Protein AF-A0A2H6GXY7-F1 (afdb_monomer)

Secondary structure (DSSP, 8-state):
------S--EEEEEEEE-SSEEEEEEEE-S-S-TTS-PEEEEEEESS-SSS-SEEEEE-TTS-EEEEETTTTEE-TTTS----EEEEETTTTEEEEEEETTTTT--SEEEEEEEEESSSS-S-----EEEE---

Radius of gyration: 14.51 Å; Cα contacts (8 Å, |Δi|>4): 276; chains: 1; bounding box: 41×28×34 Å

pLDDT: mean 77.34, std 14.86, range [35.41, 94.06]

Sequence (134 aa):
MASNKVGTDIVSLSASCDSEYLAF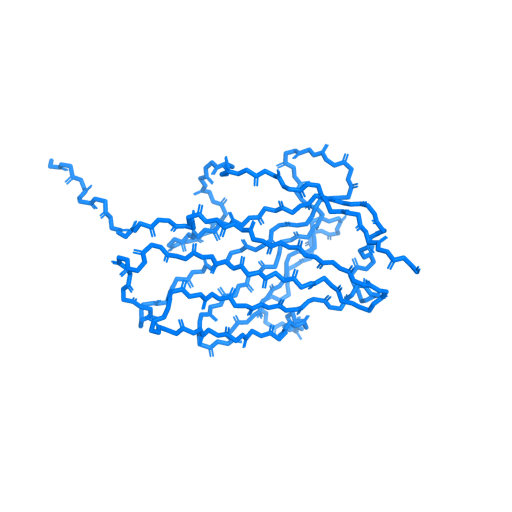ALDLDGSLDLQYFRNYFLGVDFEGGDQPEYQFGFRPNGDVWVFDQTINKNNWNDEPAEMDINPVFTEGIIEGRIPRKKYNVPDSFYVFGRVTEGGPTVDFTKWFNIGCIT

Structure (mmCIF, N/CA/C/O backbone):
data_AF-A0A2H6GXY7-F1
#
_entry.id   AF-A0A2H6GXY7-F1
#
loop_
_atom_site.group_PDB
_atom_site.id
_atom_site.type_symbol
_atom_site.label_atom_id
_atom_site.label_alt_id
_atom_site.label_comp_id
_atom_site.label_asym_id
_atom_site.label_entity_id
_atom_site.label_seq_id
_atom_site.pdbx_PDB_ins_code
_atom_site.Cartn_x
_atom_site.Cartn_y
_atom_site.Cartn_z
_atom_site.occupancy
_atom_site.B_iso_or_equiv
_atom_site.auth_seq_id
_atom_site.auth_comp_id
_atom_site.auth_asym_id
_atom_site.auth_atom_id
_atom_site.pdbx_PDB_model_num
ATOM 1 N N . MET A 1 1 ? -27.025 17.242 -15.821 1.00 37.62 1 MET A N 1
ATOM 2 C CA . MET A 1 1 ? -27.138 15.770 -15.862 1.00 37.62 1 MET A CA 1
ATOM 3 C C . MET A 1 1 ? -26.162 15.251 -14.834 1.00 37.62 1 MET A C 1
ATOM 5 O O . MET A 1 1 ? -25.015 15.675 -14.881 1.00 37.62 1 MET A O 1
ATOM 9 N N . ALA A 1 2 ? -26.628 14.469 -13.861 1.00 35.41 2 ALA A N 1
ATOM 10 C CA . ALA A 1 2 ? -25.734 13.828 -12.906 1.00 35.41 2 ALA A CA 1
ATOM 11 C C . ALA A 1 2 ? -24.736 12.987 -13.708 1.00 35.41 2 ALA A C 1
ATOM 13 O O . ALA A 1 2 ? -25.155 12.162 -14.519 1.00 35.41 2 ALA A O 1
ATOM 14 N N . SER A 1 3 ? -23.441 13.261 -13.554 1.00 39.97 3 SER A N 1
ATOM 15 C CA . SER A 1 3 ? -22.400 12.353 -14.017 1.00 39.97 3 SER A CA 1
ATOM 16 C C . SER A 1 3 ? -22.708 11.006 -13.380 1.00 39.97 3 SER A C 1
ATOM 18 O O . SER A 1 3 ? -22.698 10.895 -12.152 1.00 39.97 3 SER A O 1
ATOM 20 N N . ASN A 1 4 ? -23.089 10.026 -14.202 1.00 37.47 4 ASN A N 1
ATOM 21 C CA . ASN A 1 4 ? -23.250 8.646 -13.767 1.00 37.47 4 ASN A CA 1
ATOM 22 C C . ASN A 1 4 ? -22.040 8.311 -12.896 1.00 37.47 4 ASN A C 1
ATOM 24 O O . ASN A 1 4 ? -20.919 8.559 -13.335 1.00 37.47 4 ASN A O 1
ATOM 28 N N . LYS A 1 5 ? -22.258 7.841 -11.662 1.00 42.81 5 LYS A N 1
ATOM 29 C CA . LYS A 1 5 ? -21.177 7.316 -10.823 1.00 42.81 5 LYS A CA 1
ATOM 30 C C . LYS A 1 5 ? -20.432 6.279 -11.664 1.00 42.81 5 LYS A C 1
ATOM 32 O O . LYS A 1 5 ? -20.987 5.222 -11.959 1.00 42.81 5 LYS A O 1
ATOM 37 N N . VAL A 1 6 ? -19.246 6.641 -12.146 1.00 44.00 6 VAL A N 1
ATOM 38 C CA . VAL A 1 6 ? -18.404 5.762 -12.949 1.00 44.00 6 VAL A CA 1
ATOM 39 C C . VAL A 1 6 ? -17.648 4.894 -11.966 1.00 44.00 6 VAL A C 1
ATOM 41 O O . VAL A 1 6 ? -16.600 5.289 -11.470 1.00 44.00 6 VAL A O 1
ATOM 44 N N . GLY A 1 7 ? -18.201 3.713 -11.716 1.00 47.25 7 GLY A N 1
ATOM 45 C CA . GLY A 1 7 ? -17.494 2.655 -11.022 1.00 47.25 7 GLY A CA 1
ATOM 46 C C . GLY A 1 7 ? -17.484 2.827 -9.517 1.00 47.25 7 GLY A C 1
ATOM 47 O O . GLY A 1 7 ? -17.429 3.929 -8.982 1.00 47.25 7 GLY A O 1
ATOM 48 N N . THR A 1 8 ? -17.627 1.706 -8.849 1.00 58.53 8 THR A N 1
ATOM 49 C CA . THR A 1 8 ? -17.867 1.610 -7.422 1.00 58.53 8 THR A CA 1
ATOM 50 C C . THR A 1 8 ? -16.509 1.233 -6.775 1.00 58.53 8 THR A C 1
ATOM 52 O O . THR A 1 8 ? -15.606 0.710 -7.439 1.00 58.53 8 THR A O 1
ATOM 55 N N . ASP A 1 9 ? -16.297 1.731 -5.557 1.00 67.56 9 ASP A N 1
ATOM 56 C CA . ASP A 1 9 ? -14.998 1.976 -4.920 1.00 67.56 9 ASP A CA 1
ATOM 57 C C . ASP A 1 9 ? -14.314 0.711 -4.341 1.00 67.56 9 ASP A C 1
ATOM 59 O O . ASP A 1 9 ? -14.757 -0.424 -4.507 1.00 67.56 9 ASP A O 1
ATOM 63 N N . ILE A 1 10 ? -13.210 0.905 -3.605 1.00 76.31 10 ILE A N 1
ATOM 64 C CA . ILE A 1 10 ? -12.721 -0.103 -2.650 1.00 76.31 10 ILE A CA 1
ATOM 65 C C . ILE A 1 10 ? -13.823 -0.342 -1.614 1.00 76.31 10 ILE A C 1
ATOM 67 O O . ILE A 1 10 ? -14.170 0.557 -0.845 1.00 76.31 10 ILE A O 1
ATO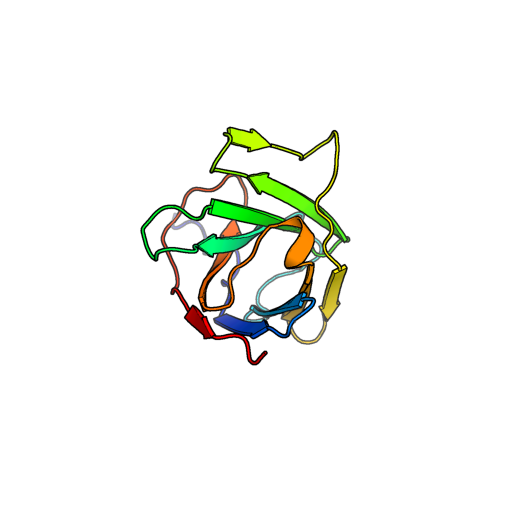M 71 N N . VAL A 1 11 ? -14.342 -1.565 -1.578 1.00 78.75 11 VAL A N 1
ATOM 72 C CA . VAL A 1 11 ? -15.342 -2.018 -0.603 1.00 78.75 11 VAL A CA 1
ATOM 73 C C . VAL A 1 11 ? -14.690 -2.205 0.752 1.00 78.75 11 VAL A C 1
ATOM 75 O O . VAL A 1 11 ? -15.225 -1.794 1.785 1.00 78.75 11 VAL A O 1
ATOM 78 N N . SER A 1 12 ? -13.521 -2.841 0.753 1.00 82.56 12 SER A N 1
ATOM 79 C CA . SER A 1 12 ? -12.760 -3.070 1.968 1.00 82.56 12 SER A CA 1
ATOM 80 C C . SER A 1 12 ? -11.266 -3.180 1.688 1.00 82.56 12 SER A C 1
ATOM 82 O O . SER A 1 12 ? -10.832 -3.552 0.599 1.00 82.56 12 SER A O 1
ATOM 84 N N . LEU A 1 13 ? -10.482 -2.840 2.707 1.00 86.06 13 LEU A N 1
ATOM 85 C CA . LEU A 1 13 ? -9.054 -3.100 2.769 1.00 86.06 13 LEU A CA 1
ATOM 86 C C . LEU A 1 13 ? -8.819 -4.062 3.930 1.00 86.06 13 LEU A C 1
ATOM 88 O O . LEU A 1 13 ? -9.222 -3.792 5.062 1.00 86.06 13 LEU A O 1
ATOM 92 N N . SER A 1 14 ? -8.144 -5.166 3.638 1.00 89.12 14 SER A N 1
ATOM 93 C CA . SER A 1 14 ? -7.529 -6.026 4.642 1.00 89.12 14 SER A CA 1
ATOM 94 C C . SER A 1 14 ? -6.023 -5.850 4.565 1.00 89.12 14 SER A C 1
ATOM 96 O O . SER A 1 14 ? -5.455 -5.840 3.476 1.00 89.12 14 SER A O 1
ATOM 98 N N . ALA A 1 15 ? -5.366 -5.716 5.710 1.00 90.69 15 ALA A N 1
ATOM 99 C CA . ALA A 1 15 ? -3.918 -5.627 5.769 1.00 90.69 15 ALA A CA 1
ATOM 100 C C . ALA A 1 15 ? -3.380 -6.403 6.966 1.00 90.69 15 ALA A C 1
ATOM 102 O O . ALA A 1 15 ? -4.038 -6.541 7.998 1.00 90.69 15 ALA A O 1
ATOM 103 N N . SER A 1 16 ? -2.177 -6.928 6.795 1.00 91.69 16 SER A N 1
ATOM 104 C CA . SER A 1 16 ? -1.440 -7.674 7.808 1.00 91.69 16 SER A CA 1
ATOM 105 C C . SER A 1 16 ? 0.050 -7.494 7.564 1.00 91.69 16 SER A C 1
ATOM 107 O O . SER A 1 16 ? 0.462 -7.147 6.458 1.00 91.69 16 SER A O 1
ATOM 109 N N . CYS A 1 17 ? 0.871 -7.733 8.573 1.00 91.31 17 CYS A N 1
ATOM 110 C CA . CYS A 1 17 ? 2.312 -7.687 8.396 1.00 91.31 17 CYS A CA 1
ATOM 111 C C . CYS A 1 17 ? 3.024 -8.725 9.252 1.00 91.31 17 CYS A C 1
ATOM 113 O O . CYS A 1 17 ? 2.563 -9.096 10.334 1.00 91.31 17 CYS A O 1
ATOM 115 N N . ASP A 1 18 ? 4.176 -9.143 8.745 1.00 90.25 18 ASP A N 1
ATOM 116 C CA . ASP A 1 18 ? 5.198 -9.899 9.459 1.00 90.25 18 ASP A CA 1
ATOM 117 C C . ASP A 1 18 ? 6.500 -9.080 9.495 1.00 90.25 18 ASP A C 1
ATOM 119 O O . ASP A 1 18 ? 6.498 -7.890 9.183 1.00 90.25 18 ASP A O 1
ATOM 123 N N . SER A 1 19 ? 7.622 -9.685 9.889 1.00 88.75 19 SER A N 1
ATOM 124 C CA . SER A 1 19 ? 8.925 -9.002 9.965 1.00 88.75 19 SER A CA 1
ATOM 125 C C . SER A 1 19 ? 9.511 -8.540 8.616 1.00 88.75 19 SER A C 1
ATOM 127 O O . SER A 1 19 ? 10.421 -7.706 8.592 1.00 88.75 19 SER A O 1
ATOM 129 N N . GLU A 1 20 ? 9.022 -9.070 7.495 1.00 91.94 20 GLU A N 1
ATOM 130 C CA . GLU A 1 20 ? 9.559 -8.829 6.154 1.00 91.94 20 GLU A CA 1
ATOM 131 C C . GLU A 1 20 ? 8.627 -7.957 5.310 1.00 91.94 20 GLU A C 1
ATOM 133 O O . GLU A 1 20 ? 9.094 -7.014 4.663 1.00 91.94 20 GLU A O 1
ATOM 138 N N . TYR A 1 21 ? 7.320 -8.218 5.353 1.00 93.44 21 TYR A N 1
ATOM 139 C CA . TYR A 1 21 ? 6.342 -7.634 4.445 1.00 93.44 21 TYR A CA 1
ATOM 140 C C . TYR A 1 21 ? 5.120 -7.058 5.164 1.00 93.44 21 TYR A C 1
ATOM 142 O O . TYR A 1 21 ? 4.608 -7.606 6.139 1.00 93.44 21 TYR A O 1
ATOM 150 N N . LEU A 1 22 ? 4.618 -5.949 4.618 1.00 93.88 22 LEU A N 1
ATOM 151 C CA . LEU A 1 22 ? 3.225 -5.529 4.750 1.00 93.88 22 LEU A CA 1
ATOM 152 C C . LEU A 1 22 ? 2.459 -6.137 3.573 1.00 93.88 22 LEU A C 1
ATOM 154 O O . LEU A 1 22 ? 2.730 -5.795 2.422 1.00 93.88 22 LEU A O 1
ATOM 158 N N . ALA A 1 23 ? 1.517 -7.029 3.859 1.00 94.06 23 ALA A N 1
ATOM 159 C CA . ALA A 1 23 ? 0.595 -7.594 2.884 1.00 94.06 23 ALA A CA 1
ATOM 160 C C . ALA A 1 23 ? -0.762 -6.888 2.961 1.00 94.06 23 ALA A C 1
ATOM 162 O O . ALA A 1 23 ? -1.259 -6.589 4.051 1.00 94.06 23 ALA A O 1
ATOM 163 N N . PHE A 1 24 ? -1.383 -6.660 1.810 1.00 91.75 24 PHE A N 1
ATOM 164 C CA . PHE A 1 24 ? -2.713 -6.072 1.719 1.00 91.75 24 PHE A CA 1
ATOM 165 C C . PHE A 1 24 ? -3.567 -6.770 0.662 1.00 91.75 24 PHE A C 1
ATOM 167 O O . PHE A 1 24 ? -3.052 -7.328 -0.306 1.00 91.75 24 PHE A O 1
ATOM 174 N N . ALA A 1 25 ? -4.879 -6.695 0.849 1.00 90.25 25 ALA A N 1
ATOM 175 C CA . ALA A 1 25 ? -5.885 -7.076 -0.126 1.00 90.25 25 ALA A CA 1
ATOM 176 C C . ALA A 1 25 ? -6.945 -5.974 -0.196 1.00 90.25 25 ALA A C 1
ATOM 178 O O . ALA A 1 25 ? -7.513 -5.575 0.826 1.00 90.25 25 ALA A O 1
ATOM 179 N N . LEU A 1 26 ? -7.185 -5.475 -1.405 1.00 86.50 26 LEU A N 1
ATOM 180 C CA . LEU A 1 26 ? -8.277 -4.565 -1.721 1.00 86.50 26 LEU A CA 1
ATOM 181 C C . LEU A 1 26 ? -9.405 -5.362 -2.360 1.00 86.50 26 LEU A C 1
ATOM 183 O O . LEU A 1 26 ? -9.200 -5.972 -3.408 1.00 86.50 26 LEU A O 1
ATOM 187 N N . ASP A 1 27 ? -10.575 -5.321 -1.736 1.00 84.88 27 ASP A N 1
ATOM 188 C CA . ASP A 1 27 ? -11.810 -5.867 -2.287 1.00 84.88 27 ASP A CA 1
ATOM 189 C C . ASP A 1 27 ? -12.544 -4.762 -3.051 1.00 84.88 27 ASP A C 1
ATOM 191 O O . ASP A 1 27 ? -12.782 -3.672 -2.514 1.00 84.88 27 ASP A O 1
ATOM 195 N N . LEU A 1 28 ? -12.860 -5.028 -4.312 1.00 79.75 28 LEU A N 1
ATOM 196 C CA . LEU A 1 28 ? -13.589 -4.147 -5.211 1.00 79.75 28 LEU A CA 1
ATOM 197 C C . LEU A 1 28 ? -14.981 -4.738 -5.420 1.00 79.75 28 LEU A C 1
ATOM 199 O O . LEU A 1 28 ? -15.142 -5.931 -5.642 1.00 79.75 28 LEU A O 1
ATOM 203 N N . ASP A 1 29 ? -16.006 -3.903 -5.476 1.00 73.94 29 ASP A N 1
ATOM 204 C CA . ASP A 1 29 ? -17.405 -4.343 -5.654 1.00 73.94 29 ASP A CA 1
ATOM 205 C C . ASP A 1 29 ? -17.749 -4.951 -7.028 1.00 73.94 29 ASP A C 1
ATOM 207 O O . ASP A 1 29 ? -18.924 -5.170 -7.338 1.00 73.94 29 ASP A O 1
ATOM 211 N N . GLY A 1 30 ? -16.754 -5.195 -7.883 1.00 65.50 30 GLY A N 1
ATOM 212 C CA . GLY A 1 30 ? -16.933 -5.837 -9.183 1.00 65.50 30 GLY A CA 1
ATOM 213 C C . GLY A 1 30 ? -17.684 -4.997 -10.220 1.00 65.50 30 GLY A C 1
ATOM 214 O O . GLY A 1 30 ? -17.957 -5.483 -11.316 1.00 65.50 30 GLY A O 1
ATOM 215 N N . SER A 1 31 ? -18.008 -3.735 -9.927 1.00 64.69 31 SER A N 1
ATOM 216 C CA . SER A 1 31 ? -18.675 -2.841 -10.886 1.00 64.69 31 SER A CA 1
ATOM 217 C C . SER A 1 31 ? -17.734 -2.269 -11.959 1.00 64.69 31 SER A C 1
ATOM 219 O O . SER A 1 31 ? -18.178 -1.543 -12.853 1.00 64.69 31 SER A O 1
ATOM 221 N N . LEU A 1 32 ? -16.436 -2.568 -11.862 1.00 61.22 32 LEU A N 1
ATOM 222 C CA . LEU A 1 32 ? -15.382 -2.012 -12.698 1.00 61.22 32 LEU A CA 1
ATOM 223 C C . LEU A 1 32 ? -14.882 -3.012 -13.743 1.00 61.22 32 LEU A C 1
ATOM 225 O O . LEU A 1 32 ? -14.510 -4.138 -13.426 1.00 61.22 32 LEU A O 1
ATOM 229 N N . ASP A 1 33 ? -14.770 -2.537 -14.984 1.00 61.19 33 ASP A N 1
ATOM 230 C CA . ASP A 1 33 ? -13.923 -3.167 -15.993 1.00 61.19 33 ASP A CA 1
ATOM 231 C C . ASP A 1 33 ? -12.461 -2.783 -15.715 1.00 61.19 33 ASP A C 1
ATOM 233 O O . ASP A 1 33 ? -12.032 -1.644 -15.930 1.00 61.19 33 ASP A O 1
ATOM 237 N N . LEU A 1 34 ? -11.699 -3.742 -15.191 1.00 59.47 34 LEU A N 1
ATOM 238 C CA . LEU A 1 34 ? -10.299 -3.582 -14.792 1.00 59.47 34 LEU A CA 1
ATOM 239 C C . LEU A 1 34 ? -9.341 -3.367 -15.984 1.00 59.47 34 LEU A C 1
ATOM 241 O O . LEU A 1 34 ? -8.138 -3.205 -15.780 1.00 59.47 34 LEU A O 1
ATOM 245 N N . GLN A 1 35 ? -9.855 -3.333 -17.220 1.00 55.00 35 GLN A N 1
ATOM 246 C CA . GLN A 1 35 ? -9.096 -2.988 -18.428 1.00 55.00 35 GLN A CA 1
ATOM 247 C C . GLN A 1 35 ? -8.820 -1.478 -18.577 1.00 55.00 35 GLN A C 1
ATOM 249 O O . GLN A 1 35 ? -7.994 -1.087 -19.403 1.00 55.00 35 GLN A O 1
ATOM 254 N N . TYR A 1 36 ? -9.474 -0.611 -17.794 1.00 61.75 36 TYR A N 1
ATOM 255 C CA . TYR A 1 36 ? -9.185 0.828 -17.784 1.00 61.75 36 TYR A CA 1
ATOM 256 C C . TYR A 1 36 ? -8.002 1.171 -16.860 1.00 61.75 36 TYR A C 1
ATOM 258 O O . TYR A 1 36 ? -7.920 0.686 -15.733 1.00 61.75 36 TYR A O 1
ATOM 266 N N . PHE A 1 37 ? -7.106 2.064 -17.309 1.00 62.97 37 PHE A N 1
ATOM 267 C CA . PHE A 1 37 ? -5.922 2.532 -16.563 1.00 62.97 37 PHE A CA 1
ATOM 268 C C . PHE A 1 37 ? -6.288 3.400 -15.340 1.00 62.97 37 PHE A C 1
ATOM 270 O O . PHE A 1 37 ? -6.111 4.619 -15.354 1.00 62.97 37 PHE A O 1
ATOM 277 N N . ARG A 1 38 ? -6.802 2.781 -14.274 1.00 74.38 38 ARG A N 1
ATOM 278 C CA . ARG A 1 38 ? -7.035 3.429 -12.973 1.00 74.38 38 ARG A CA 1
ATOM 279 C C . ARG A 1 38 ? -5.810 3.317 -12.084 1.00 74.38 38 ARG A C 1
ATOM 281 O O . ARG A 1 38 ? -5.115 2.306 -12.118 1.00 74.38 38 ARG A O 1
ATOM 288 N N . ASN A 1 39 ? -5.588 4.343 -11.268 1.00 81.25 39 ASN A N 1
ATOM 289 C CA . ASN A 1 39 ? -4.514 4.360 -10.286 1.00 81.25 39 ASN A CA 1
ATOM 290 C C . ASN A 1 39 ? -5.098 4.011 -8.912 1.00 81.25 39 ASN A C 1
ATOM 292 O O . ASN A 1 39 ? -5.961 4.718 -8.386 1.00 81.25 39 ASN A O 1
ATOM 296 N N . TYR A 1 40 ? -4.616 2.923 -8.333 1.00 83.25 40 TYR A N 1
ATOM 297 C CA . TYR A 1 40 ? -4.891 2.532 -6.957 1.00 83.25 40 TYR A CA 1
ATOM 298 C C . TYR A 1 40 ? -3.778 3.084 -6.086 1.00 83.25 40 TYR A C 1
ATOM 300 O O . TYR A 1 40 ? -2.639 3.157 -6.540 1.00 83.25 40 TYR A O 1
ATOM 308 N N . PHE A 1 41 ? -4.085 3.485 -4.857 1.00 85.19 41 PHE A N 1
ATOM 309 C CA . PHE A 1 41 ? -3.065 3.888 -3.901 1.00 85.19 41 PHE A CA 1
ATOM 310 C C . PHE A 1 41 ? -3.297 3.248 -2.542 1.00 85.19 41 PHE A C 1
ATOM 312 O O . PHE A 1 41 ? -4.411 3.269 -2.024 1.00 85.19 41 PHE A O 1
ATOM 319 N N . LEU A 1 42 ? -2.214 2.753 -1.954 1.00 87.38 42 LEU A N 1
ATOM 320 C CA . LEU A 1 42 ? -2.121 2.374 -0.557 1.00 87.38 42 LEU A CA 1
ATOM 321 C C . LEU A 1 42 ? -1.293 3.436 0.170 1.00 87.38 42 LEU A C 1
ATOM 323 O O . LEU A 1 42 ? -0.119 3.639 -0.147 1.00 87.38 42 LEU A O 1
ATOM 327 N N . GLY A 1 43 ? -1.907 4.132 1.120 1.00 87.69 43 GLY A N 1
ATOM 328 C CA . GLY A 1 43 ? -1.189 5.022 2.022 1.00 87.69 43 GLY A CA 1
ATOM 329 C C . GLY A 1 43 ? -0.784 4.295 3.294 1.00 87.69 43 GLY A C 1
ATOM 330 O O . GLY A 1 43 ? -1.571 3.517 3.835 1.00 87.69 43 GLY A O 1
ATOM 331 N N . VAL A 1 44 ? 0.433 4.559 3.754 1.00 85.94 44 VAL A N 1
ATOM 332 C CA . VAL A 1 44 ? 0.988 4.045 5.007 1.00 85.94 44 VAL A CA 1
ATOM 333 C C . VAL A 1 44 ? 1.380 5.240 5.864 1.00 85.94 44 VAL A C 1
ATOM 335 O O . VAL A 1 44 ? 2.133 6.094 5.396 1.00 85.94 44 VAL A O 1
ATOM 338 N N . ASP A 1 45 ? 0.836 5.285 7.078 1.00 88.38 45 ASP A N 1
ATOM 339 C CA . ASP A 1 45 ? 1.047 6.349 8.059 1.00 88.38 45 ASP A CA 1
ATOM 340 C C . ASP A 1 45 ? 1.577 5.777 9.376 1.00 88.38 45 ASP A C 1
ATOM 342 O O . ASP A 1 45 ? 0.988 4.850 9.932 1.00 88.38 45 ASP A O 1
ATOM 346 N N . PHE A 1 46 ? 2.696 6.281 9.875 1.00 88.06 46 PHE A N 1
ATOM 347 C CA . PHE A 1 46 ? 3.370 5.737 11.051 1.00 88.06 46 PHE A CA 1
ATOM 348 C C . PHE A 1 46 ? 2.823 6.284 12.369 1.00 88.06 46 PHE A C 1
ATOM 350 O O . PHE A 1 46 ? 2.832 5.567 13.372 1.00 88.06 46 PHE A O 1
ATOM 357 N N . GLU A 1 47 ? 2.332 7.520 12.382 1.00 81.56 47 GLU A N 1
ATOM 358 C CA . GLU A 1 47 ? 1.925 8.217 13.609 1.00 81.56 47 GLU A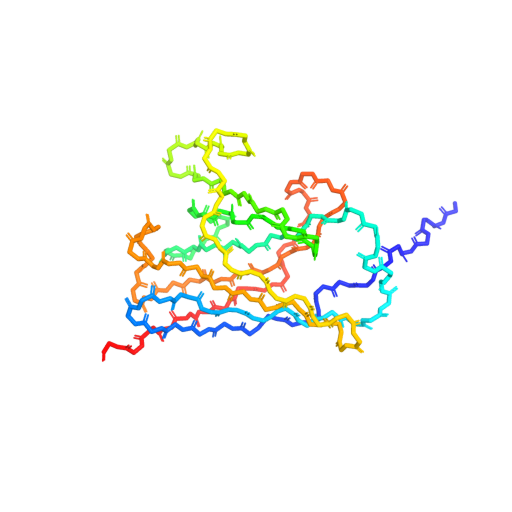 CA 1
ATOM 359 C C . GLU A 1 47 ? 0.399 8.348 13.738 1.00 81.56 47 GLU A C 1
ATOM 361 O O . GLU A 1 47 ? -0.121 8.487 14.849 1.00 81.56 47 GLU A O 1
ATOM 366 N N . GLY A 1 48 ? -0.326 8.202 12.627 1.00 69.25 48 GLY A N 1
ATOM 367 C CA . GLY A 1 48 ? -1.765 8.400 12.528 1.00 69.25 48 GLY A CA 1
ATOM 368 C C . GLY A 1 48 ? -2.107 9.882 12.378 1.00 69.25 48 GLY A C 1
ATOM 369 O O . GLY A 1 48 ? -2.067 10.649 13.340 1.00 69.25 48 GLY A O 1
ATOM 370 N N . GLY A 1 49 ? -2.505 10.282 11.174 1.00 67.62 49 GLY A N 1
ATOM 371 C CA . GLY A 1 49 ? -2.866 11.650 10.828 1.00 67.62 49 GLY A CA 1
ATOM 372 C C . GLY A 1 49 ? -3.512 11.758 9.445 1.00 67.62 49 GLY A C 1
ATOM 373 O O . GLY A 1 49 ? -4.025 10.792 8.881 1.00 67.62 49 GLY A O 1
ATOM 374 N N . ASP A 1 50 ? -3.524 12.977 8.900 1.00 68.50 50 ASP A N 1
ATOM 375 C CA . ASP A 1 50 ? -4.143 13.267 7.598 1.00 68.50 50 ASP A CA 1
ATOM 376 C C . ASP A 1 50 ? -3.169 13.082 6.416 1.00 68.50 50 ASP A C 1
ATOM 378 O O . ASP A 1 50 ? -3.570 13.184 5.253 1.00 68.50 50 ASP A O 1
ATOM 382 N N . GLN A 1 51 ? -1.878 12.844 6.686 1.00 74.06 51 GLN A N 1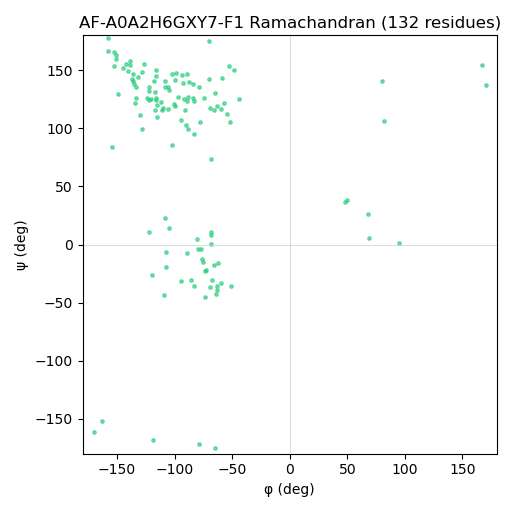
ATOM 383 C CA . GLN A 1 51 ? -0.829 12.755 5.669 1.00 74.06 51 GLN A CA 1
ATOM 384 C C . GLN A 1 51 ? 0.020 11.490 5.857 1.00 74.06 51 GLN A C 1
ATOM 386 O O . GLN A 1 51 ? 0.790 11.434 6.806 1.00 74.06 51 GLN A O 1
ATOM 391 N N . PRO A 1 52 ? -0.065 10.505 4.945 1.00 82.44 52 PRO A N 1
ATOM 392 C CA . PRO A 1 52 ? 0.780 9.312 5.013 1.00 82.44 52 PRO A CA 1
ATOM 393 C C . PRO A 1 52 ? 2.247 9.634 4.698 1.00 82.44 52 PRO A C 1
ATOM 395 O O . PRO A 1 52 ? 2.507 10.380 3.752 1.00 82.44 52 PRO A O 1
ATOM 398 N N . GLU A 1 53 ? 3.202 9.001 5.384 1.00 88.31 53 GLU A N 1
ATOM 399 C CA . GLU A 1 53 ? 4.628 9.054 5.027 1.00 88.31 53 GLU A CA 1
ATOM 400 C C . GLU A 1 53 ? 4.887 8.435 3.652 1.00 88.31 53 GLU A C 1
ATOM 402 O O . GLU A 1 53 ? 5.661 8.975 2.858 1.00 88.31 53 GLU A O 1
ATOM 407 N N . TYR A 1 54 ? 4.199 7.333 3.339 1.00 88.06 54 TYR A N 1
ATOM 408 C CA . TYR A 1 54 ? 4.306 6.668 2.045 1.00 88.06 54 TYR A CA 1
ATOM 409 C C . TYR A 1 54 ? 2.956 6.575 1.346 1.00 88.06 54 TYR A C 1
ATOM 411 O O . TYR A 1 54 ? 1.971 6.103 1.908 1.00 88.06 54 TYR A O 1
ATOM 419 N N . GLN A 1 55 ? 2.926 6.947 0.067 1.00 89.06 55 GLN A N 1
ATOM 420 C CA . GLN A 1 55 ? 1.838 6.577 -0.838 1.00 89.06 55 GLN A CA 1
ATOM 421 C C . GLN A 1 55 ? 2.395 5.669 -1.919 1.00 89.06 55 GLN A C 1
ATOM 423 O O . GLN A 1 55 ? 3.126 6.114 -2.803 1.00 89.06 55 GLN A O 1
ATOM 428 N N . PHE A 1 56 ? 2.021 4.402 -1.875 1.00 89.44 56 PHE A N 1
ATOM 429 C CA . PHE A 1 56 ? 2.289 3.475 -2.957 1.00 89.44 56 PHE A CA 1
ATOM 430 C C . PHE A 1 56 ? 1.139 3.554 -3.931 1.00 89.44 56 PHE A C 1
ATOM 432 O O . PHE A 1 56 ? -0.005 3.428 -3.507 1.00 89.44 56 PHE A O 1
ATOM 439 N N . GLY A 1 57 ? 1.412 3.774 -5.208 1.00 88.00 57 GLY A N 1
ATOM 440 C CA . GLY A 1 57 ? 0.387 3.636 -6.222 1.00 88.00 57 GLY A CA 1
ATOM 441 C C . GLY A 1 57 ? 0.706 2.524 -7.195 1.00 88.00 57 GLY A C 1
ATOM 442 O O . GLY A 1 57 ? 1.864 2.179 -7.416 1.00 88.00 57 GLY A O 1
ATOM 443 N N . PHE A 1 58 ? -0.349 1.931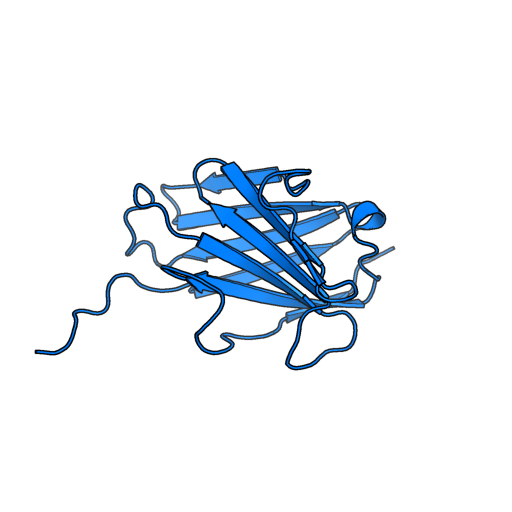 -7.726 1.00 87.69 58 PHE A N 1
ATOM 444 C CA . PHE A 1 58 ? -0.247 0.799 -8.618 1.00 87.69 58 PHE A CA 1
ATOM 445 C C . PHE A 1 58 ? -1.435 0.723 -9.565 1.00 87.69 58 PHE A C 1
ATOM 447 O O . PHE A 1 58 ? -2.473 1.367 -9.375 1.00 87.69 58 PHE A O 1
ATOM 454 N N . ARG A 1 59 ? -1.280 -0.092 -10.601 1.00 83.38 59 ARG A N 1
ATOM 455 C CA . ARG A 1 59 ? -2.332 -0.441 -11.552 1.00 83.38 59 ARG A CA 1
ATOM 456 C C . ARG A 1 59 ? -2.458 -1.961 -11.668 1.00 83.38 59 ARG A C 1
ATOM 458 O O . ARG A 1 59 ? -1.467 -2.666 -11.485 1.00 83.38 59 ARG A O 1
ATOM 465 N N . PRO A 1 60 ? -3.631 -2.487 -12.067 1.00 77.31 60 PRO A N 1
ATOM 466 C CA . PRO A 1 60 ? -3.824 -3.926 -12.268 1.00 77.31 60 PRO A CA 1
ATOM 467 C C . PRO A 1 60 ? -2.937 -4.540 -13.363 1.00 77.31 60 PRO A C 1
ATOM 469 O O . PRO A 1 60 ? -2.805 -5.755 -13.433 1.00 77.31 60 PRO A O 1
ATOM 472 N N . ASN A 1 61 ? -2.326 -3.729 -14.232 1.00 78.94 61 ASN A N 1
ATOM 473 C CA . ASN A 1 61 ? -1.365 -4.200 -15.236 1.00 78.94 61 ASN A CA 1
ATOM 474 C C . ASN A 1 61 ? 0.049 -4.445 -14.666 1.00 78.94 61 ASN A C 1
ATOM 476 O O . ASN A 1 61 ? 0.916 -4.890 -15.415 1.00 78.94 61 ASN A O 1
ATOM 480 N N . GLY A 1 62 ? 0.284 -4.142 -13.385 1.00 80.88 62 GLY A N 1
ATOM 481 C CA . GLY A 1 62 ? 1.579 -4.293 -12.722 1.00 80.88 62 GLY A CA 1
ATOM 482 C C . GLY A 1 62 ? 2.444 -3.030 -12.684 1.00 80.88 62 GLY A C 1
ATOM 483 O O . GLY A 1 62 ? 3.540 -3.087 -12.135 1.00 80.88 62 GLY A O 1
ATOM 484 N N . ASP A 1 63 ? 1.985 -1.889 -13.216 1.00 85.62 63 ASP A N 1
ATOM 485 C CA . ASP A 1 63 ? 2.687 -0.616 -13.003 1.00 85.62 63 ASP A CA 1
ATOM 486 C C . ASP A 1 63 ? 2.641 -0.261 -11.512 1.00 85.62 63 ASP A C 1
ATOM 488 O O . ASP A 1 63 ? 1.561 -0.254 -10.921 1.00 85.62 63 ASP A O 1
ATOM 492 N N . VAL A 1 64 ? 3.791 0.072 -10.920 1.00 88.56 64 VAL A N 1
ATOM 493 C CA . VAL A 1 64 ? 3.922 0.415 -9.496 1.00 88.56 64 VAL A CA 1
ATOM 494 C C . VAL A 1 64 ? 4.841 1.622 -9.299 1.00 88.56 64 VAL A C 1
ATOM 496 O O . VAL A 1 64 ? 5.858 1.778 -9.974 1.00 88.56 64 VAL A O 1
ATOM 499 N N . TRP A 1 65 ? 4.504 2.489 -8.349 1.00 89.25 65 TRP A N 1
ATOM 500 C CA . TRP A 1 65 ? 5.280 3.678 -7.994 1.00 89.25 65 TRP A CA 1
ATOM 501 C C . TRP A 1 65 ? 5.079 4.035 -6.521 1.00 89.25 65 TRP A C 1
ATOM 503 O O . TRP A 1 65 ? 4.154 3.573 -5.856 1.00 89.25 65 TRP A O 1
ATOM 513 N N . VAL A 1 66 ? 5.970 4.866 -5.990 1.00 89.06 66 VAL A N 1
ATOM 514 C CA . VAL A 1 66 ? 5.927 5.311 -4.596 1.00 89.06 66 VAL A CA 1
ATOM 515 C C . VAL A 1 66 ? 6.190 6.808 -4.518 1.00 89.06 66 VAL A C 1
ATOM 517 O O . VAL A 1 66 ? 7.038 7.347 -5.236 1.00 89.06 66 VAL A O 1
ATOM 520 N N . PHE A 1 67 ? 5.453 7.464 -3.630 1.00 87.06 67 PHE A N 1
ATOM 521 C CA . PHE A 1 67 ? 5.726 8.812 -3.163 1.00 87.06 67 PHE A CA 1
ATOM 522 C C . PHE A 1 67 ? 6.156 8.725 -1.708 1.00 87.06 67 PHE A C 1
ATOM 524 O O . PHE A 1 67 ? 5.360 8.329 -0.854 1.00 87.06 67 PHE A O 1
ATOM 531 N N . ASP A 1 68 ? 7.402 9.103 -1.451 1.00 86.69 68 ASP A N 1
ATOM 532 C CA . ASP A 1 68 ? 7.908 9.304 -0.100 1.00 86.69 68 ASP A CA 1
ATOM 533 C C . ASP A 1 68 ? 7.650 10.767 0.279 1.00 86.69 68 ASP A C 1
ATOM 535 O O . ASP A 1 68 ? 8.325 11.686 -0.206 1.00 86.69 68 ASP A O 1
ATOM 539 N N . GLN A 1 69 ? 6.618 10.981 1.095 1.00 83.00 69 GLN A N 1
ATOM 540 C CA . GLN A 1 69 ? 6.198 12.309 1.539 1.00 83.00 69 GLN A CA 1
ATOM 541 C C . GLN A 1 69 ? 7.178 12.894 2.563 1.00 83.00 69 GLN A C 1
ATOM 543 O O . GLN A 1 69 ? 7.267 14.114 2.686 1.00 83.00 69 GLN A O 1
ATOM 548 N N . THR A 1 70 ? 7.976 12.061 3.244 1.00 80.94 70 THR A N 1
ATOM 549 C CA . THR A 1 70 ? 8.939 12.523 4.261 1.00 80.94 70 THR A CA 1
ATOM 550 C C . THR A 1 70 ? 10.079 13.338 3.652 1.00 80.94 70 THR A C 1
ATOM 552 O O . THR A 1 70 ? 10.600 14.262 4.276 1.00 80.94 70 THR A O 1
ATOM 555 N N . ILE A 1 71 ? 10.437 13.032 2.401 1.00 82.06 71 ILE A N 1
ATOM 556 C CA . ILE A 1 71 ? 11.513 13.698 1.655 1.00 82.06 71 ILE A CA 1
ATOM 557 C C . ILE A 1 71 ? 11.037 14.321 0.335 1.00 82.06 71 ILE A C 1
ATOM 559 O O . ILE A 1 71 ? 11.864 14.732 -0.479 1.00 82.06 71 ILE A O 1
ATOM 563 N N . ASN A 1 72 ? 9.720 14.402 0.108 1.00 77.06 72 ASN A N 1
ATOM 564 C CA . ASN A 1 72 ? 9.111 14.884 -1.140 1.00 77.06 72 ASN A CA 1
ATOM 565 C C . ASN A 1 72 ? 9.692 14.218 -2.407 1.00 77.06 72 ASN A C 1
ATOM 567 O O . ASN A 1 72 ? 9.884 14.874 -3.436 1.00 77.06 72 ASN A O 1
ATOM 571 N N . LYS A 1 73 ? 9.989 12.913 -2.345 1.00 77.81 73 LYS A N 1
ATOM 572 C CA . LYS A 1 73 ? 10.556 12.154 -3.471 1.00 77.81 73 LYS A CA 1
ATOM 573 C C . LYS A 1 73 ? 9.441 11.418 -4.215 1.00 77.81 73 LYS A C 1
ATOM 575 O O . LYS A 1 73 ? 8.674 10.661 -3.622 1.00 77.81 73 LYS A O 1
ATOM 580 N N . ASN A 1 74 ? 9.372 11.627 -5.529 1.00 76.88 74 ASN A N 1
ATOM 581 C CA . ASN A 1 74 ? 8.496 10.888 -6.435 1.00 76.88 74 ASN A CA 1
ATOM 582 C C . ASN A 1 74 ? 9.348 10.014 -7.353 1.00 76.88 74 ASN A C 1
ATOM 584 O O . ASN A 1 74 ? 10.187 10.523 -8.092 1.00 76.88 74 ASN A O 1
ATOM 588 N N . ASN A 1 75 ? 9.081 8.716 -7.324 1.00 69.75 75 ASN A N 1
ATOM 589 C CA . ASN A 1 75 ? 9.872 7.707 -8.006 1.00 69.75 75 ASN A CA 1
ATOM 590 C C . ASN A 1 75 ? 9.167 7.092 -9.228 1.00 69.75 75 ASN A C 1
ATOM 592 O O . ASN A 1 75 ? 9.517 5.996 -9.652 1.00 69.75 75 ASN A O 1
ATOM 596 N N . TRP A 1 76 ? 8.192 7.795 -9.817 1.00 66.31 76 TRP A N 1
ATOM 597 C CA . TRP A 1 76 ? 7.394 7.292 -10.943 1.00 66.31 76 TRP A CA 1
ATOM 598 C C . TRP A 1 76 ? 8.225 6.731 -12.118 1.00 66.31 76 TRP A C 1
ATOM 600 O O . TRP A 1 76 ? 7.799 5.763 -12.735 1.00 66.31 76 TRP A O 1
ATOM 61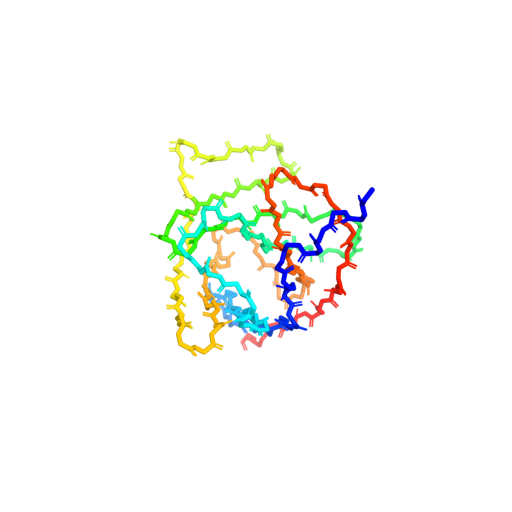0 N N . ASN A 1 77 ? 9.394 7.314 -12.429 1.00 59.62 77 ASN A N 1
ATOM 611 C CA . ASN A 1 77 ? 10.201 6.931 -13.602 1.00 59.62 77 ASN A CA 1
ATOM 612 C C . ASN A 1 77 ? 11.622 6.424 -13.300 1.00 59.62 77 ASN A C 1
ATOM 614 O O . ASN A 1 77 ? 12.162 5.680 -14.113 1.00 59.62 77 ASN A O 1
ATOM 618 N N . ASP A 1 78 ? 12.238 6.824 -12.184 1.00 63.81 78 ASP A N 1
ATOM 619 C CA . ASP A 1 78 ? 13.677 6.590 -11.969 1.00 63.81 78 ASP A CA 1
ATOM 620 C C . ASP A 1 78 ? 13.966 5.307 -11.173 1.00 63.81 78 ASP A C 1
ATOM 622 O O . ASP A 1 78 ? 14.974 4.642 -11.400 1.00 63.81 78 ASP A O 1
ATOM 626 N N . GLU A 1 79 ? 13.068 4.932 -10.260 1.00 70.06 79 GLU A N 1
ATOM 627 C CA . GLU A 1 79 ? 13.197 3.767 -9.379 1.00 70.06 79 GLU A CA 1
ATOM 628 C C . GLU A 1 79 ? 11.788 3.295 -8.975 1.00 70.06 7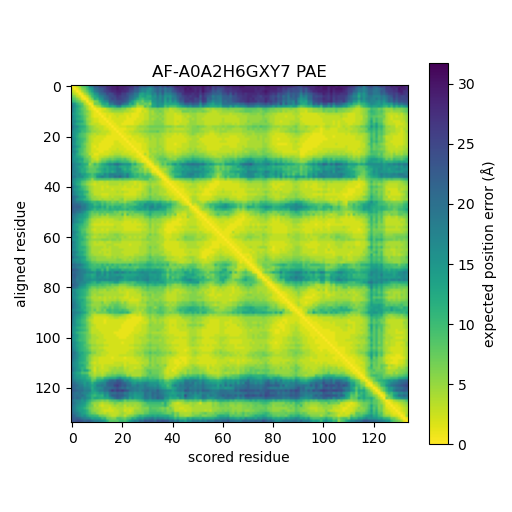9 GLU A C 1
ATOM 630 O O . GLU A 1 79 ? 11.301 3.709 -7.917 1.00 70.06 79 GLU A O 1
ATOM 635 N N . PRO A 1 80 ? 11.097 2.478 -9.794 1.00 71.50 80 PRO A N 1
ATOM 636 C CA . PRO A 1 80 ? 9.736 2.035 -9.495 1.00 71.50 80 PRO A CA 1
ATOM 637 C C . PRO A 1 80 ? 9.634 1.419 -8.095 1.00 71.50 80 PRO A C 1
ATOM 639 O O . PRO A 1 80 ? 10.615 0.911 -7.537 1.00 71.50 80 PRO A O 1
ATOM 642 N N . ALA A 1 81 ? 8.438 1.489 -7.506 1.00 83.62 81 ALA A N 1
ATOM 643 C CA . ALA A 1 81 ? 8.225 0.897 -6.191 1.00 83.62 81 ALA A CA 1
ATOM 644 C C . ALA A 1 81 ? 8.540 -0.600 -6.223 1.00 83.62 81 ALA A C 1
ATOM 646 O O . ALA A 1 81 ? 8.259 -1.288 -7.199 1.00 83.62 81 ALA A O 1
ATOM 647 N N . GLU A 1 82 ? 9.110 -1.110 -5.138 1.00 87.88 82 GLU A N 1
ATOM 648 C CA . GLU A 1 82 ? 9.245 -2.546 -4.955 1.00 87.88 82 GLU A CA 1
ATOM 649 C C . GLU A 1 82 ? 7.982 -3.041 -4.276 1.00 87.88 82 GLU A C 1
ATOM 651 O O . GLU A 1 82 ? 7.783 -2.860 -3.073 1.00 87.88 82 GLU A O 1
ATOM 656 N N . MET A 1 83 ? 7.100 -3.584 -5.099 1.00 89.38 83 MET A N 1
ATOM 657 C CA . MET A 1 83 ? 5.810 -4.094 -4.693 1.00 89.38 83 MET A CA 1
ATOM 658 C C . MET A 1 83 ? 5.442 -5.250 -5.612 1.00 89.38 83 MET A C 1
ATOM 660 O O . MET A 1 83 ? 5.475 -5.103 -6.833 1.00 89.38 83 MET A O 1
ATOM 664 N N . ASP A 1 84 ? 5.053 -6.371 -5.018 1.00 89.12 84 ASP A N 1
ATOM 665 C CA . ASP A 1 84 ? 4.449 -7.471 -5.761 1.00 89.12 84 ASP A CA 1
ATOM 666 C C . ASP A 1 84 ? 2.941 -7.246 -5.786 1.00 89.12 84 ASP A C 1
ATOM 668 O O . ASP A 1 84 ? 2.337 -7.112 -4.723 1.00 89.12 84 ASP A O 1
ATOM 672 N N . ILE A 1 85 ? 2.342 -7.192 -6.978 1.00 89.25 85 ILE A N 1
ATOM 673 C CA . ILE A 1 85 ? 0.895 -7.037 -7.174 1.00 89.25 85 ILE A CA 1
ATOM 674 C C . ILE A 1 85 ? 0.340 -8.269 -7.883 1.00 89.25 85 ILE A C 1
ATOM 676 O O . ILE A 1 85 ? 0.858 -8.683 -8.920 1.00 89.25 85 ILE A O 1
ATOM 680 N N . ASN A 1 86 ? -0.749 -8.815 -7.346 1.00 87.12 86 ASN A N 1
ATOM 681 C CA . ASN A 1 86 ? -1.490 -9.921 -7.938 1.00 87.12 86 ASN A CA 1
ATOM 682 C C . ASN A 1 86 ? -2.988 -9.568 -8.024 1.00 87.12 86 ASN A C 1
ATOM 684 O O . ASN A 1 86 ? -3.705 -9.662 -7.026 1.00 87.12 86 ASN A O 1
ATOM 688 N N . PRO A 1 87 ? -3.483 -9.134 -9.194 1.00 79.56 87 PRO A N 1
ATOM 689 C CA . PRO A 1 87 ? -4.896 -8.856 -9.395 1.00 79.56 87 PRO A CA 1
ATOM 690 C C . PRO A 1 87 ? -5.671 -10.135 -9.747 1.00 79.56 87 PRO A C 1
ATOM 692 O O . PRO A 1 87 ? -5.369 -10.816 -10.729 1.00 79.56 87 PRO A O 1
ATOM 695 N N . VAL A 1 88 ? -6.731 -10.422 -8.991 1.00 79.69 88 VAL A N 1
ATOM 696 C CA . VAL A 1 88 ? -7.687 -11.510 -9.240 1.00 79.69 88 VAL A CA 1
ATOM 697 C C . VAL A 1 88 ? -8.960 -10.923 -9.851 1.00 79.69 88 VAL A C 1
ATOM 699 O O . VAL A 1 88 ? -9.938 -10.600 -9.176 1.00 79.69 88 VAL A O 1
ATOM 702 N N . PHE A 1 89 ? -8.944 -10.777 -11.176 1.00 70.50 89 PHE A N 1
ATOM 703 C CA . PHE A 1 89 ? -9.972 -10.057 -11.937 1.00 70.50 89 PHE A CA 1
ATOM 704 C C . PHE A 1 89 ? -11.396 -10.617 -11.790 1.00 70.50 89 PHE A C 1
ATOM 706 O O . PHE A 1 89 ? -12.356 -9.856 -11.827 1.00 70.50 89 PHE A O 1
ATOM 713 N N . THR A 1 90 ? -11.550 -11.934 -11.629 1.00 69.12 90 THR A N 1
ATOM 714 C CA . THR A 1 90 ? -12.863 -12.592 -11.491 1.00 69.12 90 THR A CA 1
ATOM 715 C C . THR A 1 90 ? -13.517 -12.362 -10.136 1.00 69.12 90 THR A C 1
ATOM 717 O O . THR A 1 90 ? -14.730 -12.506 -10.020 1.00 69.12 90 THR A O 1
ATOM 720 N N . GLU A 1 91 ? -12.713 -12.040 -9.126 1.00 71.56 91 GLU A N 1
ATOM 721 C CA . GLU A 1 91 ? -13.156 -11.856 -7.742 1.00 71.56 91 GLU A CA 1
ATOM 722 C C . GLU A 1 91 ? -13.145 -10.381 -7.336 1.00 71.56 91 GLU A C 1
ATOM 724 O O . GLU A 1 91 ? -13.629 -10.048 -6.265 1.00 71.56 91 GLU A O 1
ATOM 729 N N . GLY A 1 92 ? -12.624 -9.492 -8.192 1.00 78.06 92 GLY A N 1
ATOM 730 C CA . GLY A 1 92 ? -12.497 -8.075 -7.869 1.00 78.06 92 GLY A CA 1
ATOM 731 C C . GLY A 1 92 ? -11.465 -7.814 -6.775 1.00 78.06 92 GLY A C 1
ATOM 732 O O . GLY A 1 92 ? -11.569 -6.814 -6.082 1.00 78.06 92 GLY A O 1
ATOM 733 N N . ILE A 1 93 ? -10.468 -8.684 -6.606 1.00 82.88 93 ILE A N 1
ATOM 734 C CA . ILE A 1 93 ? -9.473 -8.549 -5.538 1.00 82.88 93 ILE A CA 1
ATOM 735 C C . ILE A 1 93 ? -8.148 -8.076 -6.129 1.00 82.88 93 ILE A C 1
ATOM 737 O O . ILE A 1 93 ? -7.695 -8.594 -7.151 1.00 82.88 93 ILE A O 1
ATOM 741 N N . ILE A 1 94 ? -7.499 -7.108 -5.479 1.00 86.38 94 ILE A N 1
ATOM 742 C CA . ILE A 1 94 ? -6.094 -6.782 -5.741 1.00 86.38 94 ILE A CA 1
ATOM 743 C C . ILE A 1 94 ? -5.284 -7.048 -4.483 1.00 86.38 94 ILE A C 1
ATOM 745 O O . ILE A 1 94 ? -5.459 -6.376 -3.466 1.00 86.38 94 ILE A O 1
ATOM 749 N N . GLU A 1 95 ? -4.374 -8.008 -4.574 1.00 90.25 95 GLU A N 1
ATOM 750 C CA . GLU A 1 95 ? -3.443 -8.333 -3.504 1.00 90.25 95 GLU A CA 1
ATOM 751 C C . GLU A 1 95 ? -2.090 -7.686 -3.770 1.00 90.25 95 GLU A C 1
ATOM 753 O O . GLU A 1 95 ? -1.657 -7.568 -4.922 1.00 90.25 95 GLU A O 1
ATOM 758 N N . GLY A 1 96 ? -1.390 -7.319 -2.701 1.00 92.12 96 GLY A N 1
ATOM 759 C CA . GLY A 1 96 ? -0.013 -6.890 -2.837 1.00 92.12 96 GLY A CA 1
ATOM 760 C C . GLY A 1 96 ? 0.827 -6.994 -1.578 1.00 92.12 96 GLY A C 1
ATOM 761 O O . GLY A 1 96 ? 0.322 -7.214 -0.473 1.00 92.12 96 GLY A O 1
ATOM 762 N N . ARG A 1 97 ? 2.143 -6.864 -1.766 1.00 94.06 97 ARG A N 1
ATOM 763 C CA . ARG A 1 97 ? 3.143 -6.918 -0.692 1.00 94.06 97 ARG A CA 1
ATOM 764 C C . ARG A 1 97 ? 4.173 -5.809 -0.840 1.00 94.06 97 ARG A C 1
ATOM 766 O O . ARG A 1 97 ? 4.655 -5.557 -1.939 1.00 94.06 97 ARG A O 1
ATOM 773 N N . ILE A 1 98 ? 4.529 -5.188 0.282 1.00 93.19 98 ILE A N 1
ATOM 774 C CA . ILE A 1 98 ? 5.529 -4.120 0.379 1.00 93.19 98 ILE A CA 1
ATOM 775 C C . ILE A 1 98 ? 6.646 -4.569 1.335 1.00 93.19 98 ILE A C 1
ATOM 777 O O . ILE A 1 98 ? 6.342 -4.899 2.486 1.00 93.19 98 ILE A O 1
ATOM 781 N N . PRO A 1 99 ? 7.928 -4.557 0.921 1.00 93.38 99 PRO A N 1
ATOM 782 C CA . PRO A 1 99 ? 9.051 -4.870 1.802 1.00 93.38 99 PRO A CA 1
ATOM 783 C C . PRO A 1 99 ? 9.211 -3.824 2.914 1.00 93.38 99 PRO A C 1
ATOM 785 O O . PRO A 1 99 ? 9.558 -2.667 2.662 1.00 93.38 99 PRO A O 1
ATOM 788 N N . ARG A 1 100 ? 9.030 -4.227 4.173 1.00 92.06 100 ARG A N 1
ATOM 789 C CA . ARG A 1 100 ? 9.038 -3.302 5.321 1.00 92.06 100 ARG A CA 1
ATOM 790 C C . ARG A 1 100 ? 10.387 -2.631 5.529 1.00 92.06 100 ARG A C 1
ATOM 792 O O . ARG A 1 100 ? 10.440 -1.429 5.759 1.00 92.06 100 ARG A O 1
ATOM 799 N N . LYS A 1 101 ? 11.480 -3.393 5.412 1.00 90.88 101 LYS A N 1
ATOM 800 C CA . LYS A 1 101 ? 12.847 -2.889 5.645 1.00 90.88 101 LYS A CA 1
ATOM 801 C C . LYS A 1 101 ? 13.251 -1.799 4.656 1.00 90.88 101 LYS A C 1
ATOM 803 O O . LYS A 1 101 ? 13.959 -0.877 5.037 1.00 90.88 101 LYS A O 1
ATOM 808 N N . LYS A 1 102 ? 12.804 -1.892 3.401 1.00 89.75 102 LYS A N 1
ATOM 809 C CA . LYS A 1 102 ? 13.125 -0.900 2.365 1.00 89.75 102 LYS A CA 1
ATOM 810 C C . LYS A 1 102 ? 12.440 0.442 2.625 1.00 89.75 102 LYS A C 1
ATOM 812 O O . LYS A 1 102 ? 13.039 1.481 2.378 1.00 89.75 102 LYS A O 1
ATOM 817 N N . TYR A 1 103 ? 11.213 0.398 3.138 1.00 89.12 103 TYR A N 1
ATOM 818 C CA . TYR A 1 103 ? 10.380 1.574 3.399 1.00 89.12 103 TYR A CA 1
ATOM 819 C C . TYR A 1 103 ? 10.290 1.931 4.889 1.00 89.12 103 TYR A C 1
ATOM 821 O O . TYR A 1 103 ? 9.425 2.701 5.281 1.00 89.12 103 TYR A O 1
ATOM 829 N N . ASN A 1 104 ? 11.162 1.362 5.729 1.00 90.12 104 ASN A N 1
ATOM 830 C CA . ASN A 1 104 ? 11.214 1.589 7.177 1.00 90.12 104 ASN A CA 1
ATOM 831 C C . ASN A 1 104 ? 9.849 1.494 7.890 1.00 90.12 104 ASN A C 1
ATOM 833 O O . ASN A 1 104 ? 9.590 2.236 8.833 1.00 90.12 104 ASN A O 1
ATOM 837 N N . VAL A 1 105 ? 8.974 0.582 7.450 1.00 90.25 105 VAL A N 1
ATOM 838 C CA . VAL A 1 105 ? 7.622 0.440 8.015 1.00 90.25 105 VAL A CA 1
ATOM 839 C C . VAL A 1 105 ? 7.716 -0.117 9.447 1.00 90.25 105 VAL A C 1
ATOM 841 O O . VAL A 1 105 ? 8.192 -1.250 9.613 1.00 90.25 105 VAL A O 1
ATOM 844 N N . PRO A 1 106 ? 7.264 0.623 10.481 1.00 90.94 106 PRO A N 1
ATOM 845 C CA . PRO A 1 106 ? 7.384 0.221 11.884 1.00 90.94 106 PRO A CA 1
ATOM 846 C C . PRO A 1 106 ? 6.467 -0.965 12.218 1.00 90.94 106 PRO A C 1
ATOM 848 O O . PRO A 1 106 ? 5.712 -1.435 11.373 1.00 90.94 106 PRO A O 1
ATOM 851 N N . ASP A 1 107 ? 6.550 -1.496 13.441 1.00 91.25 107 ASP A N 1
ATOM 852 C CA . ASP A 1 107 ? 5.698 -2.618 13.881 1.00 91.25 107 ASP A CA 1
ATOM 853 C C . ASP A 1 107 ? 4.256 -2.198 14.194 1.00 91.25 107 ASP A C 1
ATOM 855 O O . ASP A 1 107 ? 3.384 -3.050 14.303 1.00 91.25 107 ASP A O 1
ATOM 859 N N . SER A 1 108 ? 3.993 -0.900 14.340 1.00 91.12 108 SER A N 1
ATOM 860 C CA . SER A 1 108 ? 2.653 -0.345 14.527 1.00 91.12 108 SER A CA 1
ATOM 861 C C . SER A 1 108 ? 2.488 0.857 13.612 1.00 91.12 108 SER A C 1
ATOM 863 O O . SER A 1 108 ? 3.272 1.796 13.710 1.00 91.12 108 SER A O 1
ATOM 865 N N . PHE A 1 109 ? 1.489 0.825 12.738 1.00 91.44 109 PHE A N 1
ATOM 866 C CA . PHE A 1 109 ? 1.203 1.881 11.763 1.00 91.44 109 PHE A CA 1
ATOM 867 C C . PHE A 1 109 ? -0.259 1.813 11.324 1.00 91.44 109 PHE A C 1
ATOM 869 O O . PHE A 1 109 ? -1.014 0.924 11.716 1.00 91.44 109 PHE A O 1
ATOM 876 N N . TYR A 1 110 ? -0.658 2.749 10.481 1.00 90.12 110 TYR A N 1
ATOM 877 C CA . TYR A 1 110 ? -1.972 2.834 9.883 1.00 90.12 110 TYR A CA 1
ATOM 878 C C . TYR A 1 110 ? -1.873 2.673 8.373 1.00 90.12 110 TYR A C 1
ATOM 880 O O . TYR A 1 110 ? -0.922 3.122 7.735 1.00 90.12 110 TYR A O 1
ATOM 888 N N . VAL A 1 111 ? -2.883 2.039 7.788 1.00 89.38 111 VAL A N 1
ATOM 889 C CA . VAL A 1 111 ? -3.014 1.921 6.335 1.00 89.38 111 VAL A CA 1
ATOM 890 C C . VAL A 1 111 ? -4.379 2.373 5.866 1.00 89.38 111 VAL A C 1
ATOM 892 O O . VAL A 1 111 ? -5.381 2.192 6.560 1.00 89.38 111 VAL A O 1
ATOM 895 N N . PHE A 1 112 ? -4.428 2.914 4.656 1.00 86.25 112 PHE A N 1
ATOM 896 C CA . PHE A 1 112 ? -5.675 3.153 3.942 1.00 86.25 112 PHE A CA 1
ATOM 897 C C . PHE A 1 112 ? -5.500 2.863 2.452 1.00 86.25 112 PHE A C 1
ATOM 899 O O . PHE A 1 112 ? -4.396 2.935 1.914 1.00 86.25 112 PHE A O 1
ATOM 906 N N . GLY A 1 113 ? -6.607 2.551 1.782 1.00 81.88 113 GLY A N 1
ATOM 907 C CA . GLY A 1 113 ? -6.651 2.316 0.343 1.00 81.88 113 GLY A CA 1
ATOM 908 C C . GLY A 1 113 ? -7.548 3.337 -0.346 1.00 81.88 113 GLY A C 1
ATOM 909 O O . GLY A 1 113 ? -8.611 3.678 0.174 1.00 81.88 113 GLY A O 1
ATOM 910 N N . ARG A 1 114 ? -7.146 3.804 -1.531 1.00 78.75 114 ARG A N 1
ATOM 911 C CA . ARG A 1 114 ? -7.968 4.660 -2.401 1.00 78.75 114 ARG A CA 1
ATOM 912 C C . ARG A 1 114 ? -7.844 4.269 -3.873 1.00 78.75 114 ARG A C 1
ATOM 914 O O . ARG A 1 114 ? -6.828 3.717 -4.295 1.00 78.75 114 ARG A O 1
ATOM 921 N N . VAL A 1 115 ? -8.847 4.638 -4.663 1.00 76.62 115 VAL A N 1
ATOM 922 C CA . VAL A 1 115 ? -8.834 4.549 -6.132 1.00 76.62 115 VAL A CA 1
ATOM 923 C C . VAL A 1 115 ? -9.077 5.938 -6.691 1.00 76.62 115 VAL A C 1
ATOM 925 O O . VAL A 1 115 ? -9.958 6.648 -6.213 1.00 76.62 115 VAL A O 1
ATOM 928 N N . THR A 1 116 ? -8.317 6.340 -7.704 1.00 70.75 116 THR A N 1
ATOM 929 C CA . THR A 1 116 ? -8.527 7.622 -8.383 1.00 70.75 116 THR A CA 1
ATOM 930 C C . THR A 1 116 ? -8.423 7.460 -9.903 1.00 70.75 116 THR A C 1
ATOM 932 O O . THR A 1 116 ? -7.634 6.670 -10.427 1.00 70.75 116 THR A O 1
ATOM 935 N N . GLU A 1 117 ? -9.203 8.258 -10.640 1.00 59.47 117 GLU A N 1
ATOM 936 C CA . GLU A 1 117 ? -9.039 8.441 -12.096 1.00 59.47 117 GLU A CA 1
ATOM 937 C C . GLU A 1 117 ? -7.910 9.447 -12.435 1.00 59.47 117 GLU A C 1
ATOM 939 O O . GLU A 1 117 ? -7.684 9.771 -13.598 1.00 59.47 117 GLU A O 1
ATOM 944 N N . GLY A 1 118 ? -7.181 9.945 -11.424 1.00 57.88 118 GLY A N 1
ATOM 945 C CA . GLY A 1 118 ? -6.148 10.982 -11.537 1.00 57.88 118 GLY A CA 1
ATOM 946 C C . GLY A 1 118 ? -5.217 11.047 -10.317 1.00 57.88 118 GLY A C 1
ATOM 947 O O . GLY A 1 118 ? -4.978 10.036 -9.665 1.00 57.88 118 GLY A O 1
ATOM 948 N N . GLY A 1 119 ? -4.660 12.224 -10.015 1.00 46.38 119 GLY A N 1
ATOM 949 C CA . GLY A 1 119 ? -3.831 12.458 -8.821 1.00 46.38 119 GLY A CA 1
ATOM 950 C C . GLY A 1 119 ? -4.591 12.304 -7.484 1.00 46.38 119 GLY A C 1
ATOM 951 O O . GLY A 1 1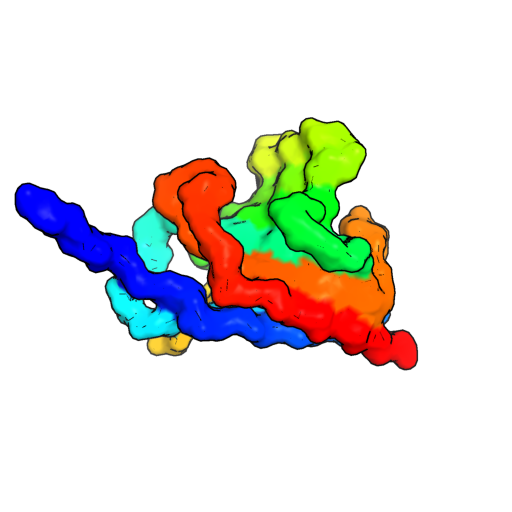19 ? -5.763 11.941 -7.480 1.00 46.38 119 GLY A O 1
ATOM 952 N N . PRO A 1 120 ? -3.947 12.591 -6.339 1.00 44.06 120 PRO A N 1
ATOM 953 C CA . PRO A 1 120 ? -4.372 12.169 -4.993 1.00 44.06 120 PRO A CA 1
ATOM 954 C C . PRO A 1 120 ? -5.667 12.783 -4.405 1.00 44.06 120 PRO A C 1
ATOM 956 O O . PRO A 1 120 ? -5.908 12.614 -3.213 1.00 44.06 120 PRO A O 1
ATOM 959 N N . THR A 1 121 ? -6.501 13.503 -5.156 1.00 46.72 121 THR A N 1
ATOM 960 C CA . THR A 1 121 ? -7.634 14.260 -4.587 1.00 46.72 121 THR A CA 1
ATOM 961 C C . THR A 1 121 ? -8.953 13.477 -4.608 1.00 46.72 121 THR A C 1
ATOM 963 O O . THR A 1 121 ? -9.503 13.335 -5.696 1.00 46.72 121 THR A O 1
ATOM 966 N N . VAL A 1 122 ? -9.425 13.007 -3.434 1.00 47.44 122 VAL A N 1
ATOM 967 C CA . VAL A 1 122 ? -10.810 12.918 -2.858 1.00 47.44 122 VAL A CA 1
ATOM 968 C C . VAL A 1 122 ? -10.778 11.990 -1.599 1.00 47.44 122 VAL A C 1
ATOM 970 O O . VAL A 1 122 ? -9.866 11.177 -1.469 1.00 47.44 122 VAL A O 1
ATOM 973 N N . ASP A 1 123 ? -11.722 12.194 -0.665 1.00 47.62 123 ASP A N 1
ATOM 974 C CA . ASP A 1 123 ? -11.791 11.861 0.780 1.00 47.62 123 ASP A CA 1
ATOM 975 C C . ASP A 1 123 ? -11.429 10.443 1.292 1.00 47.62 123 ASP A C 1
ATOM 977 O O . ASP A 1 123 ? -11.653 9.418 0.651 1.00 47.62 123 ASP A O 1
ATOM 981 N N . PHE A 1 124 ? -10.922 10.416 2.535 1.00 50.66 124 PHE A N 1
ATOM 982 C CA . PHE A 1 124 ? -10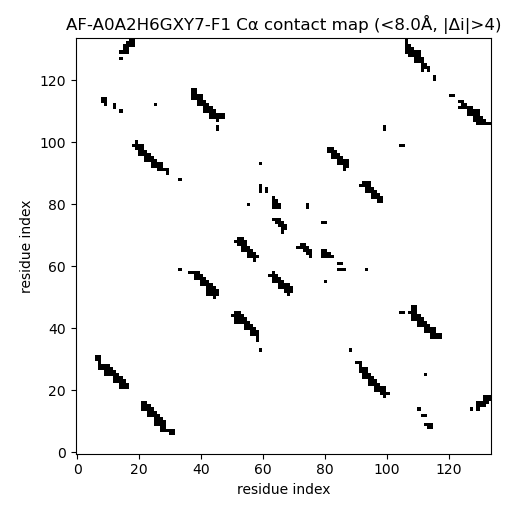.451 9.249 3.292 1.00 50.66 124 PHE A CA 1
ATOM 983 C C . PHE A 1 124 ? -11.557 8.221 3.576 1.00 50.66 124 PHE A C 1
ATOM 985 O O . PHE A 1 124 ? -12.523 8.503 4.284 1.00 50.66 124 PHE A O 1
ATOM 992 N N . THR A 1 125 ? -11.391 6.998 3.073 1.00 57.78 125 THR A N 1
ATOM 993 C CA . THR A 1 125 ? -12.415 5.945 3.152 1.00 57.78 125 THR A CA 1
ATOM 994 C C . THR A 1 125 ? -12.418 5.185 4.476 1.00 57.78 125 THR A C 1
ATOM 996 O O . THR A 1 125 ? -13.513 4.865 4.930 1.00 57.78 125 THR A O 1
ATOM 999 N N . LYS A 1 126 ? -11.255 4.928 5.109 1.00 68.94 126 LYS A N 1
ATOM 1000 C CA . LYS A 1 126 ? -11.066 4.463 6.510 1.00 68.94 126 LYS A CA 1
ATOM 1001 C C . LYS A 1 126 ? -9.600 4.069 6.754 1.00 68.94 126 LYS A C 1
ATOM 1003 O O . LYS A 1 126 ? -9.021 3.365 5.932 1.00 68.94 126 LYS A O 1
ATOM 1008 N N . TRP A 1 127 ? -9.033 4.455 7.898 1.00 76.44 127 TRP A N 1
ATOM 1009 C CA . TRP A 1 127 ? -7.715 3.985 8.348 1.00 76.44 127 TRP A CA 1
ATOM 1010 C C . TRP A 1 127 ? -7.823 2.678 9.143 1.00 76.44 127 TRP A C 1
ATOM 1012 O O . TRP A 1 127 ? -8.725 2.515 9.971 1.00 76.44 127 TRP A O 1
ATOM 1022 N N . PHE A 1 128 ? -6.879 1.766 8.922 1.00 82.06 128 PHE A N 1
ATOM 1023 C CA . PHE A 1 128 ? -6.747 0.499 9.640 1.00 82.06 128 PHE A CA 1
ATOM 1024 C C . PHE A 1 128 ? -5.442 0.512 10.427 1.00 82.06 128 PHE A C 1
ATOM 1026 O O . PHE A 1 128 ? -4.380 0.652 9.832 1.00 82.06 128 PHE A O 1
ATOM 1033 N N . ASN A 1 129 ? -5.523 0.373 11.751 1.00 87.00 129 ASN A N 1
ATOM 1034 C CA . ASN A 1 129 ? -4.341 0.186 12.590 1.00 87.00 129 ASN A CA 1
ATOM 1035 C C . ASN A 1 129 ? -3.828 -1.248 12.416 1.00 87.00 129 ASN A C 1
ATOM 1037 O O . ASN A 1 129 ? -4.595 -2.202 12.580 1.00 87.00 129 ASN A O 1
ATOM 1041 N N . ILE A 1 130 ? -2.550 -1.377 12.081 1.00 88.19 130 ILE A N 1
ATOM 1042 C CA . ILE A 1 130 ? -1.853 -2.635 11.865 1.00 88.19 130 ILE A CA 1
ATOM 1043 C C . ILE A 1 130 ? -0.764 -2.772 12.924 1.00 88.19 130 ILE A C 1
ATOM 1045 O O . ILE A 1 130 ? 0.116 -1.921 13.029 1.00 88.19 130 ILE A O 1
ATOM 1049 N N . GLY A 1 131 ? -0.813 -3.876 13.671 1.00 86.06 131 GLY A N 1
ATOM 1050 C CA . GLY A 1 131 ? 0.256 -4.311 14.564 1.00 86.06 131 GLY A CA 1
ATOM 1051 C C . GLY A 1 131 ? 0.926 -5.569 14.018 1.00 86.06 131 GLY A C 1
ATOM 1052 O O . GLY A 1 131 ? 0.269 -6.604 13.889 1.00 86.06 131 GLY A O 1
ATOM 1053 N N . CYS A 1 132 ? 2.215 -5.490 13.703 1.00 84.38 132 CYS A N 1
ATOM 1054 C CA . CYS A 1 132 ? 3.005 -6.626 13.247 1.00 84.38 132 CYS A CA 1
ATOM 1055 C C . CYS A 1 132 ? 3.410 -7.499 14.427 1.00 84.38 132 CYS A C 1
ATOM 1057 O O . CYS A 1 132 ? 3.879 -7.009 15.456 1.00 84.38 132 CYS A O 1
ATOM 1059 N N . ILE A 1 133 ? 3.267 -8.809 14.256 1.00 74.75 133 ILE A N 1
ATOM 1060 C CA . ILE A 1 133 ? 3.818 -9.777 15.200 1.00 74.75 133 ILE A CA 1
ATOM 1061 C C . ILE A 1 133 ? 5.285 -9.982 14.815 1.00 74.75 133 ILE A C 1
ATOM 1063 O O . ILE A 1 133 ? 5.582 -10.296 13.660 1.00 74.75 133 ILE A O 1
ATOM 1067 N N . THR A 1 134 ? 6.183 -9.741 15.769 1.00 60.75 134 THR A N 1
ATOM 1068 C CA . THR A 1 134 ? 7.628 -9.979 15.644 1.00 60.75 134 THR A CA 1
ATOM 1069 C C . THR A 1 134 ? 8.005 -11.404 16.015 1.00 60.75 134 THR A C 1
ATOM 1071 O O . THR A 1 134 ? 7.331 -11.999 16.888 1.00 60.75 134 THR A O 1
#

Mean predicted aligned error: 7.75 Å

Foldseek 3Di:
DPPPPQAFWQPDKDWADAPWKIKIKTAGPLSDDLPDFKKKWKAKAAPDDDDGQKIWIDGQVGQIWMQRPVVRDTDNDPHGAPKDWDDPNVRRMIIMIHTCVVVVRDQWIKMFMTIDPDDDDDDGPDIDIYGYDD

Solvent-accessible surface area (backbone atoms only — not comparable to full-atom values): 7844 Å² total; per-residue (Å²): 128,82,77,71,83,79,56,60,59,74,73,44,74,50,74,50,42,50,84,55,34,40,37,39,38,37,37,34,72,63,64,56,72,78,88,55,96,45,41,34,34,43,34,38,20,71,84,71,76,99,69,46,44,33,37,37,35,35,33,81,89,63,54,43,21,34,34,39,56,82,75,72,44,74,21,74,82,86,54,54,41,77,61,55,71,52,63,41,79,94,73,26,34,41,34,37,38,35,51,23,76,85,68,66,56,66,57,53,33,30,37,34,66,51,74,32,95,61,71,95,83,78,82,90,80,59,79,42,82,43,73,38,62,124

Nearest PDB structures (foldseek):
  3w11-assembly1_C  TM=5.847E-01  e=3.074E-03  Mus musculus
  6w4s-assembly1_H  TM=4.869E-01  e=1.697E-03  Mus musculus
  7f3q-assembly1_H  TM=5.027E-01  e=1.123E-02  Homo sapiens
  6ohg-assembly1_C  TM=4.875E-01  e=2.811E-02  Mus musculus
  1bgx-assembly1_H  TM=5.210E-01  e=2.308E-01  Mus musculus